Protein AF-A0A9D4II95-F1 (afdb_monomer)

Radius of gyration: 22.27 Å; Cα contacts (8 Å, |Δi|>4): 96; chains: 1; bounding box: 42×26×61 Å

InterPro domains:
  IPR000907 Lipoxygenase [PTHR11771] (2-112)
  IPR013819 Lipoxygenase, C-terminal [PF00305] (30-105)
  IPR013819 Lipoxygenase, C-terminal [PS51393] (1-116)
  IPR036226 Lipoxigenase, C-terminal domain superfamily [SSF48484] (2-111)

pLDDT: mean 91.01, std 9.5, range [39.47, 98.19]

Secondary structure (DSSP, 8-state):
-HHHHHHHHHHS-GGGTS---TT---BTTB--SHHHHHHHHHHHHHIIIIIHHHHHTTHHHHHSSTTTS-S---SPPP-S-----HHHHHHHH--TTHHHHHHHHHHHH-------

Sequence (116 aa):
MEIQNWRRELDTPIEQGGLGAPGVPGEGGKFTSRDQLIQVVTSIIYTCSVGHAAANFKQYDENAFPLNYPSLLLGNSPSNKTERSEKDIIQAIESSRHLEIMATVKILSERSTMAL

Foldseek 3Di:
DVQLVLLQLQCPDVVRVGVNHPPQDDDPSGNPDPVSVVVVVVVVVCCVPVVLLVVQLCLLVQPLDCLRPPPFFDDDDDPDDPDDDPVNVCNRRDDPCSVVSNVVSVVRNDPPDPDD

Solvent-accessible surface area (backbone atoms only — not comparable to full-atom values): 6949 Å² total; per-residue (Å²): 111,68,72,47,50,51,54,35,38,40,46,32,44,55,95,77,74,26,66,39,43,83,86,66,67,48,64,97,71,29,69,83,49,69,65,45,51,50,51,53,54,49,51,50,55,39,43,75,41,60,49,44,50,66,70,34,53,46,35,29,83,56,39,56,46,56,88,77,45,56,94,53,74,51,83,77,80,82,90,66,87,72,90,75,56,71,66,59,54,47,61,24,53,71,55,98,52,54,67,58,50,36,52,48,33,40,61,62,25,51,81,87,61,84,81,125

Structure (mmCIF, N/CA/C/O backbone):
data_AF-A0A9D4II95-F1
#
_entry.id   AF-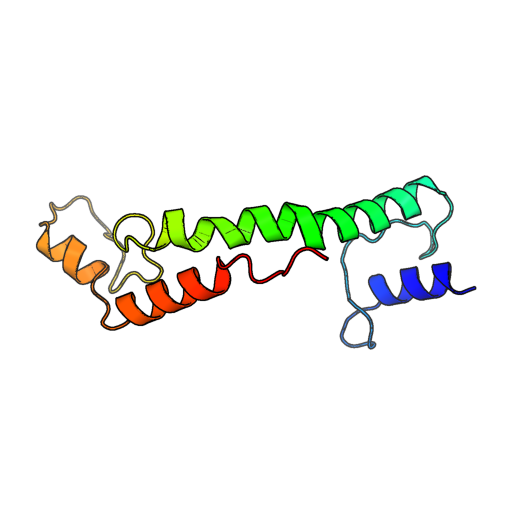A0A9D4II95-F1
#
loop_
_atom_site.group_PDB
_atom_site.id
_atom_site.type_symbol
_atom_site.label_atom_id
_atom_site.label_alt_id
_atom_site.label_comp_id
_atom_site.label_asym_id
_atom_site.label_entity_id
_atom_site.label_seq_id
_atom_site.pdbx_PDB_ins_code
_atom_site.Cartn_x
_atom_site.Cartn_y
_atom_site.Cartn_z
_atom_site.occupancy
_atom_site.B_iso_or_equiv
_atom_site.auth_seq_id
_atom_site.auth_comp_id
_atom_site.auth_asym_id
_atom_site.auth_atom_id
_atom_site.pdbx_PDB_model_num
ATOM 1 N N . MET A 1 1 ? 18.066 8.307 -25.620 1.00 86.62 1 MET A N 1
ATOM 2 C CA . MET A 1 1 ? 16.973 7.391 -26.009 1.00 86.62 1 MET A CA 1
ATOM 3 C C . MET A 1 1 ? 16.013 7.317 -24.839 1.00 86.62 1 MET A C 1
ATOM 5 O O . MET A 1 1 ? 16.471 7.045 -23.735 1.00 86.62 1 MET A O 1
ATOM 9 N N . GLU A 1 2 ? 14.738 7.617 -25.066 1.00 97.06 2 GLU A N 1
ATOM 10 C CA . GLU A 1 2 ? 13.742 7.916 -24.021 1.00 97.06 2 GLU A CA 1
ATOM 11 C C . GLU A 1 2 ? 13.632 6.825 -22.951 1.00 97.06 2 GLU A C 1
ATOM 13 O O . GLU A 1 2 ? 13.764 7.121 -21.769 1.00 97.06 2 GLU A O 1
ATOM 18 N N . ILE A 1 3 ? 13.533 5.551 -23.343 1.00 96.38 3 ILE A N 1
ATOM 19 C CA . ILE A 1 3 ? 13.345 4.446 -22.388 1.00 96.38 3 ILE A CA 1
ATOM 20 C C . ILE A 1 3 ? 14.501 4.275 -21.386 1.00 96.38 3 ILE A C 1
ATOM 22 O O . ILE A 1 3 ? 14.292 3.885 -20.241 1.00 96.38 3 ILE A O 1
ATOM 26 N N . GLN A 1 4 ? 15.729 4.600 -21.796 1.00 96.62 4 GLN A N 1
ATOM 27 C CA . GLN A 1 4 ? 16.899 4.517 -20.917 1.00 96.62 4 GLN A CA 1
ATOM 28 C C . GLN A 1 4 ? 16.977 5.716 -19.967 1.00 96.62 4 GLN A C 1
ATOM 30 O O . GLN A 1 4 ? 17.472 5.582 -18.851 1.00 96.62 4 GLN A O 1
ATOM 35 N N . ASN A 1 5 ? 16.477 6.879 -20.398 1.00 96.44 5 ASN A N 1
ATOM 36 C CA . ASN A 1 5 ? 16.343 8.042 -19.524 1.00 96.44 5 ASN A CA 1
ATOM 37 C C . ASN A 1 5 ? 15.251 7.795 -18.482 1.00 96.44 5 ASN A C 1
ATOM 39 O O . ASN A 1 5 ? 15.502 7.997 -17.303 1.00 96.44 5 ASN A O 1
ATOM 43 N N . TRP A 1 6 ? 14.110 7.240 -18.896 1.00 96.75 6 TRP A N 1
ATOM 44 C CA . TRP A 1 6 ? 13.042 6.855 -17.979 1.00 96.75 6 TRP A CA 1
ATOM 45 C C . TRP A 1 6 ? 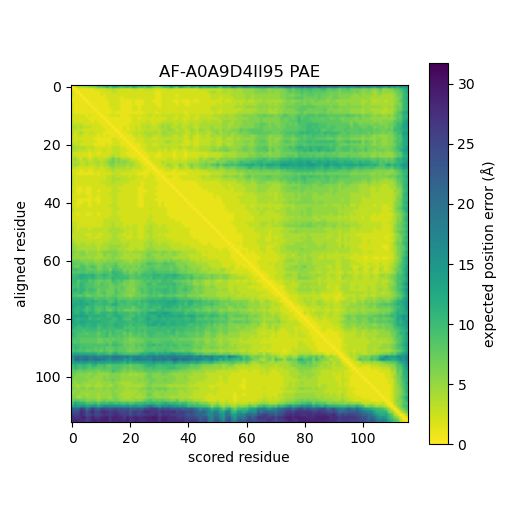13.526 5.859 -16.916 1.00 96.75 6 TRP A C 1
ATOM 47 O O . TRP A 1 6 ? 13.345 6.098 -15.727 1.00 96.75 6 TRP A O 1
ATOM 57 N N . ARG A 1 7 ? 14.246 4.792 -17.304 1.00 96.12 7 ARG A N 1
ATOM 58 C CA . ARG A 1 7 ? 14.860 3.864 -16.331 1.00 96.12 7 ARG A CA 1
ATOM 59 C C . ARG A 1 7 ? 15.763 4.583 -15.337 1.00 96.12 7 ARG A C 1
ATOM 61 O O . ARG A 1 7 ? 15.774 4.239 -14.159 1.00 96.12 7 ARG A O 1
ATOM 68 N N . ARG A 1 8 ? 16.578 5.523 -15.826 1.00 95.69 8 ARG A N 1
ATOM 69 C CA . ARG A 1 8 ? 17.469 6.313 -14.975 1.00 95.69 8 ARG A CA 1
ATOM 70 C C . ARG A 1 8 ? 16.656 7.124 -13.974 1.00 95.69 8 ARG A C 1
ATOM 72 O O . ARG A 1 8 ? 16.948 7.024 -12.797 1.00 95.69 8 ARG A O 1
ATOM 79 N N . GLU A 1 9 ? 15.633 7.842 -14.420 1.00 96.31 9 GLU A N 1
ATOM 80 C CA . GLU A 1 9 ? 14.759 8.643 -13.553 1.00 96.31 9 GLU A CA 1
ATOM 81 C C . GLU A 1 9 ? 14.069 7.803 -12.473 1.00 96.31 9 GLU A C 1
ATOM 83 O O . GLU A 1 9 ? 13.959 8.261 -11.338 1.00 96.31 9 GLU A O 1
ATOM 88 N N . LEU A 1 10 ? 13.666 6.563 -12.785 1.00 96.69 10 LEU A N 1
ATOM 89 C CA . LEU A 1 10 ? 13.088 5.649 -11.794 1.00 96.69 10 LEU A CA 1
ATOM 90 C C . LEU A 1 10 ? 14.057 5.338 -10.640 1.00 96.69 10 LEU A C 1
ATOM 92 O O . LEU A 1 10 ? 13.633 5.247 -9.495 1.00 96.69 10 LEU A O 1
ATOM 96 N N . ASP A 1 11 ? 15.342 5.163 -10.938 1.00 95.12 11 ASP A N 1
ATOM 97 C CA . ASP A 1 11 ? 16.377 4.738 -9.981 1.00 95.12 11 ASP A CA 1
ATOM 98 C C . ASP A 1 11 ? 17.122 5.921 -9.339 1.00 95.12 11 ASP A C 1
ATOM 100 O O . ASP A 1 11 ? 17.673 5.808 -8.247 1.00 95.12 11 ASP A O 1
ATOM 104 N N . THR A 1 12 ? 17.156 7.075 -10.012 1.00 96.00 12 THR A N 1
ATOM 105 C CA . THR A 1 12 ? 17.809 8.284 -9.505 1.00 96.00 12 THR A CA 1
ATOM 106 C C . THR A 1 12 ? 17.185 8.682 -8.164 1.00 96.00 12 THR A C 1
ATOM 108 O O . THR A 1 12 ? 15.960 8.782 -8.089 1.00 96.00 12 THR A O 1
ATOM 111 N N . PRO A 1 13 ? 17.991 8.929 -7.112 1.00 96.56 13 PRO A N 1
ATOM 112 C CA . PRO A 1 13 ? 17.480 9.318 -5.802 1.00 96.56 13 PRO A CA 1
ATOM 113 C C . PRO A 1 13 ? 16.587 10.559 -5.852 1.00 96.56 13 PRO A C 1
ATOM 115 O O . PRO A 1 13 ? 16.768 11.442 -6.697 1.00 96.56 13 PRO A O 1
ATOM 118 N N . ILE A 1 14 ? 15.660 10.655 -4.900 1.00 96.56 14 ILE A N 1
ATOM 119 C CA . ILE A 1 14 ? 14.711 11.772 -4.805 1.00 96.56 14 ILE A CA 1
ATOM 120 C C . ILE A 1 14 ? 15.453 13.103 -4.634 1.00 96.56 14 ILE A C 1
ATOM 122 O O . ILE A 1 14 ? 15.086 14.105 -5.244 1.00 96.56 14 ILE A O 1
ATOM 126 N N 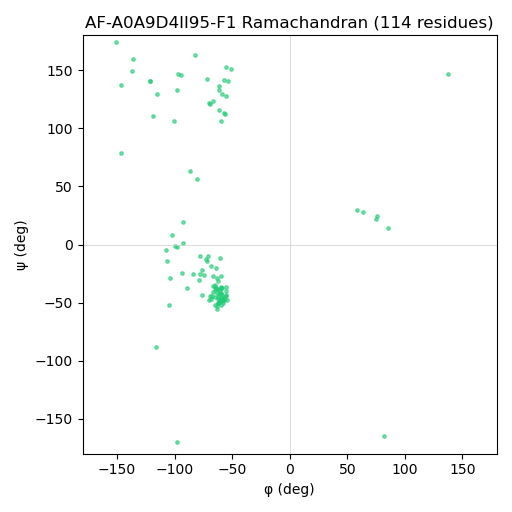. GLU A 1 15 ? 16.559 13.114 -3.887 1.00 97.19 15 GLU A N 1
ATOM 127 C CA . GLU A 1 15 ? 17.397 14.298 -3.657 1.00 97.19 15 GLU A CA 1
ATOM 128 C C . GLU A 1 15 ? 18.057 14.815 -4.943 1.00 97.19 15 GLU A C 1
ATOM 130 O O . GLU A 1 15 ? 18.474 15.969 -5.016 1.00 97.19 15 GLU A O 1
ATOM 135 N N . GLN A 1 16 ? 18.152 13.959 -5.962 1.00 96.00 16 GLN A N 1
ATOM 136 C CA . GLN A 1 16 ? 18.694 14.273 -7.283 1.00 96.00 16 GLN A CA 1
ATOM 137 C C . GLN A 1 16 ? 17.585 14.492 -8.327 1.00 96.00 16 GLN A C 1
ATOM 139 O O . GLN A 1 16 ? 17.881 14.633 -9.513 1.00 96.00 16 GLN A O 1
ATOM 144 N N . GLY A 1 17 ? 16.318 14.535 -7.899 1.00 94.12 17 GLY A N 1
ATOM 145 C CA . GLY A 1 17 ? 15.159 14.804 -8.751 1.00 94.12 17 GLY A CA 1
ATOM 146 C C . GLY A 1 17 ? 14.577 13.584 -9.469 1.00 94.12 17 GLY A C 1
ATOM 147 O O . GLY A 1 17 ? 13.800 13.764 -10.404 1.00 94.12 17 GLY A O 1
ATOM 148 N N . GLY A 1 18 ? 14.948 12.363 -9.071 1.00 95.44 18 GLY A N 1
ATOM 149 C CA . GLY A 1 18 ? 14.340 11.129 -9.579 1.00 95.44 18 GLY A CA 1
ATOM 150 C C . GLY A 1 18 ? 13.259 10.557 -8.656 1.00 95.44 18 GLY A C 1
ATOM 151 O O . GLY A 1 18 ? 12.826 11.198 -7.700 1.00 95.44 18 GLY A O 1
ATOM 152 N N . LEU A 1 19 ? 12.818 9.331 -8.946 1.00 95.25 19 LEU A N 1
ATOM 153 C CA . LEU A 1 19 ? 11.815 8.610 -8.153 1.00 95.25 19 LEU A CA 1
ATOM 154 C C . LEU A 1 19 ? 12.426 7.879 -6.945 1.00 95.25 19 LEU A C 1
ATOM 156 O O . LEU A 1 19 ? 11.727 7.628 -5.966 1.00 95.25 19 LEU A O 1
ATOM 160 N N . GLY A 1 20 ? 13.710 7.517 -7.011 1.00 95.06 20 GLY A N 1
ATOM 161 C CA . GLY A 1 20 ? 14.413 6.773 -5.965 1.00 95.06 20 GLY A CA 1
ATOM 162 C C . GLY A 1 20 ? 13.853 5.369 -5.721 1.00 95.06 20 GLY A C 1
ATOM 163 O O . GLY A 1 20 ? 13.923 4.870 -4.599 1.00 95.06 20 GLY A O 1
ATOM 164 N N . ALA A 1 21 ? 13.260 4.737 -6.738 1.00 94.19 21 ALA A N 1
ATOM 165 C CA . ALA A 1 21 ? 12.699 3.401 -6.609 1.00 94.19 21 ALA A CA 1
ATOM 166 C C . ALA A 1 21 ? 13.829 2.370 -6.432 1.00 94.19 21 ALA A C 1
ATOM 168 O O . ALA A 1 21 ? 14.681 2.234 -7.312 1.00 94.19 21 ALA A O 1
ATOM 169 N N . PRO A 1 22 ? 13.850 1.602 -5.329 1.00 91.00 22 PRO A N 1
ATOM 170 C CA . PRO A 1 22 ? 14.882 0.600 -5.128 1.00 91.00 22 PRO A CA 1
ATOM 171 C C . PRO A 1 22 ? 14.679 -0.591 -6.071 1.00 91.00 22 PRO A C 1
ATOM 173 O O . PRO A 1 22 ? 13.559 -1.043 -6.306 1.00 91.00 22 PRO A O 1
ATOM 176 N N . GLY A 1 23 ? 15.785 -1.146 -6.569 1.00 92.25 23 GLY A N 1
ATOM 177 C CA . GLY A 1 23 ? 15.775 -2.423 -7.285 1.00 92.25 23 GLY A CA 1
ATOM 178 C C . GLY A 1 23 ? 15.234 -2.365 -8.714 1.00 92.25 23 GLY A C 1
ATOM 179 O O . GLY A 1 23 ? 14.787 -3.393 -9.218 1.00 92.25 23 GLY A O 1
ATOM 180 N N . VAL A 1 24 ? 15.279 -1.204 -9.382 1.00 95.62 24 VAL A N 1
ATOM 181 C CA . VAL A 1 24 ? 14.904 -1.084 -10.801 1.00 95.62 24 VAL A CA 1
ATOM 182 C C . VAL A 1 24 ? 15.833 -1.963 -11.661 1.00 95.62 24 VAL A C 1
ATOM 184 O O . VAL A 1 24 ? 17.034 -1.670 -11.740 1.00 95.62 24 VAL A O 1
ATOM 187 N N . PRO A 1 25 ? 15.305 -3.005 -12.340 1.00 95.06 25 PRO A N 1
ATOM 188 C CA . PRO A 1 25 ? 16.072 -3.900 -13.203 1.00 95.06 25 PRO A CA 1
ATOM 189 C C . PRO A 1 25 ? 16.935 -3.174 -14.244 1.00 95.06 25 PRO A C 1
ATOM 191 O O . PRO A 1 25 ? 16.596 -2.090 -14.727 1.00 95.06 25 PRO A O 1
ATOM 194 N N . GLY A 1 26 ? 18.048 -3.806 -14.617 1.00 90.69 26 GLY A N 1
ATOM 195 C CA . GLY A 1 26 ? 18.990 -3.291 -15.607 1.00 90.69 26 GLY A CA 1
ATOM 196 C C . GLY A 1 26 ? 20.446 -3.479 -15.192 1.00 90.69 26 GLY A C 1
ATOM 197 O O . GLY A 1 26 ? 20.788 -3.403 -14.015 1.00 90.69 26 GLY A O 1
ATOM 198 N N . GLU A 1 27 ? 21.316 -3.696 -16.170 1.00 90.75 27 GLU A N 1
ATOM 199 C CA . GLU A 1 27 ? 22.761 -3.808 -15.964 1.00 90.75 27 GLU A CA 1
ATOM 200 C C . GLU A 1 27 ? 23.424 -2.464 -16.274 1.00 90.75 27 GLU A C 1
ATOM 202 O O . GLU A 1 27 ? 23.115 -1.815 -17.276 1.00 90.75 27 GLU A O 1
ATOM 207 N N . GLY A 1 28 ? 24.317 -2.002 -15.395 1.00 88.62 28 GLY A N 1
ATOM 208 C CA . GLY A 1 28 ? 24.994 -0.713 -15.576 1.00 88.62 28 GLY A CA 1
ATOM 209 C C . GLY A 1 28 ? 24.037 0.486 -15.668 1.00 88.62 28 GLY A C 1
ATOM 210 O O . GLY A 1 28 ? 24.325 1.455 -16.371 1.00 88.62 28 GLY A O 1
ATOM 211 N N . GLY A 1 29 ? 22.876 0.406 -15.007 1.00 90.81 29 GLY A N 1
ATOM 212 C CA . GLY A 1 29 ? 21.875 1.474 -14.991 1.00 90.81 29 GLY A CA 1
ATOM 213 C C . GLY A 1 29 ? 21.075 1.616 -16.290 1.00 90.81 29 GLY A C 1
ATOM 214 O O . GLY A 1 29 ? 20.551 2.695 -16.571 1.00 90.81 29 GLY A O 1
ATOM 215 N N . LYS A 1 30 ? 21.002 0.555 -17.102 1.00 95.06 30 LYS A N 1
ATOM 216 C CA . LYS A 1 30 ? 20.272 0.521 -18.375 1.00 95.06 30 LYS A CA 1
ATOM 217 C C . LYS A 1 30 ? 19.492 -0.777 -18.519 1.00 95.06 30 LYS A C 1
ATOM 219 O O . LYS A 1 30 ? 19.945 -1.828 -18.077 1.00 95.06 30 LYS A O 1
ATOM 224 N N . PHE A 1 31 ? 18.360 -0.722 -19.212 1.00 96.75 31 PHE A N 1
ATOM 225 C CA . PHE A 1 31 ? 17.713 -1.945 -19.676 1.00 96.75 31 PHE A CA 1
ATOM 226 C C . PHE A 1 31 ? 18.559 -2.580 -20.783 1.00 96.75 31 PHE A C 1
ATOM 228 O O . PHE A 1 31 ? 18.816 -1.939 -21.806 1.00 96.75 31 PHE A O 1
ATOM 235 N N . THR A 1 32 ? 18.979 -3.826 -20.578 1.00 96.25 32 THR A N 1
ATOM 236 C CA . THR A 1 32 ? 19.742 -4.645 -21.531 1.00 96.25 32 THR A CA 1
ATOM 237 C C . THR A 1 32 ? 18.892 -5.744 -22.168 1.00 96.25 32 THR A C 1
ATOM 239 O O . THR A 1 32 ? 19.275 -6.279 -23.207 1.00 96.25 32 THR A O 1
ATOM 242 N N . SER A 1 33 ? 17.709 -6.040 -21.614 1.00 97.00 33 SER A N 1
ATOM 243 C CA . SER A 1 33 ? 16.770 -7.023 -22.163 1.00 97.00 33 SER A CA 1
ATOM 244 C C . SER A 1 33 ? 15.318 -6.534 -22.150 1.00 97.00 33 SER A C 1
ATOM 246 O O . SER A 1 33 ? 14.938 -5.634 -21.397 1.00 97.00 33 SER A O 1
ATOM 248 N N . ARG A 1 34 ? 14.481 -7.153 -22.994 1.00 97.31 34 ARG A N 1
ATOM 249 C CA . ARG A 1 34 ? 13.028 -6.916 -22.988 1.00 97.31 34 ARG A CA 1
ATOM 250 C C . ARG A 1 34 ? 12.383 -7.376 -21.684 1.00 97.31 34 ARG A C 1
ATOM 252 O O . ARG A 1 34 ? 11.481 -6.700 -21.207 1.00 97.31 34 ARG A O 1
ATOM 259 N N . ASP A 1 35 ? 12.878 -8.457 -21.090 1.00 98.19 35 ASP A N 1
ATOM 260 C CA .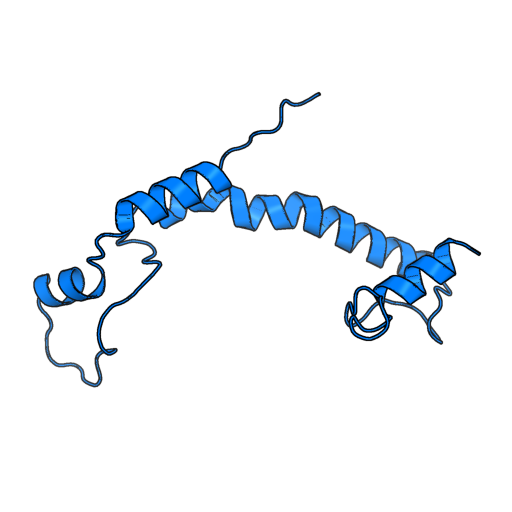 ASP A 1 35 ? 12.310 -9.024 -19.864 1.00 98.19 35 ASP A CA 1
ATOM 261 C C . ASP A 1 35 ? 12.417 -8.054 -18.683 1.00 98.19 35 ASP A C 1
ATOM 263 O O . ASP A 1 35 ? 11.462 -7.902 -17.927 1.00 98.19 35 ASP A O 1
ATOM 267 N N . GLN A 1 36 ? 13.525 -7.311 -18.580 1.00 97.38 36 GLN A N 1
ATOM 268 C CA . GLN A 1 36 ? 13.689 -6.260 -17.569 1.00 97.38 36 GLN A CA 1
ATOM 269 C C . GLN A 1 36 ? 12.640 -5.149 -17.726 1.00 97.38 36 GLN A C 1
ATOM 271 O O . GLN A 1 36 ? 12.052 -4.701 -16.742 1.00 97.38 36 GLN A O 1
ATOM 276 N N . LEU A 1 37 ? 12.375 -4.723 -18.964 1.00 96.88 37 LEU A N 1
ATOM 277 C CA . LEU A 1 37 ? 11.363 -3.706 -19.241 1.00 96.88 37 LEU A CA 1
ATOM 278 C C . LEU A 1 37 ? 9.948 -4.227 -18.948 1.00 96.88 37 LEU A C 1
ATOM 280 O O . LEU A 1 37 ? 9.156 -3.530 -18.314 1.00 96.88 37 LEU A O 1
ATOM 284 N N . ILE A 1 38 ? 9.645 -5.456 -19.377 1.00 98.12 38 ILE A N 1
ATOM 285 C CA . ILE A 1 38 ? 8.362 -6.119 -19.114 1.00 98.12 38 ILE A CA 1
ATOM 286 C C . ILE A 1 38 ? 8.118 -6.201 -17.609 1.00 98.12 38 ILE A C 1
ATOM 288 O O . ILE A 1 38 ? 7.030 -5.851 -17.155 1.00 98.12 38 ILE A O 1
ATOM 292 N N . GLN A 1 39 ? 9.124 -6.602 -16.831 1.00 97.44 39 GLN A N 1
ATOM 293 C CA . GLN A 1 39 ? 9.025 -6.683 -15.378 1.00 97.44 39 GLN A CA 1
ATOM 294 C C . GLN A 1 39 ? 8.676 -5.325 -14.755 1.00 97.44 39 GLN A C 1
ATOM 296 O O . GLN A 1 39 ? 7.741 -5.24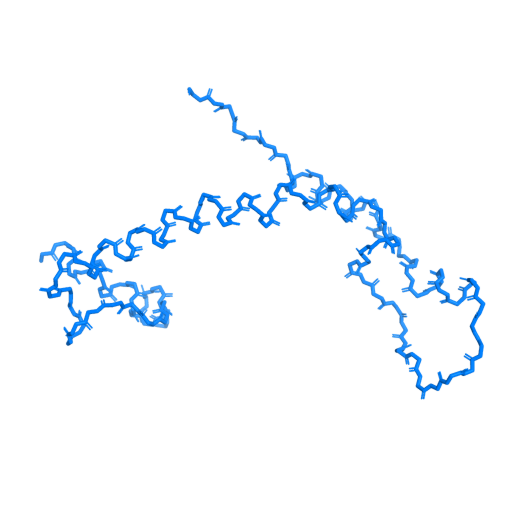7 -13.962 1.00 97.44 39 GLN A O 1
ATOM 301 N N . VAL A 1 40 ? 9.374 -4.247 -15.132 1.00 97.19 40 VAL A N 1
ATOM 302 C CA . VAL A 1 40 ? 9.115 -2.903 -14.580 1.00 97.19 40 VAL A CA 1
ATOM 303 C C . VAL A 1 40 ? 7.710 -2.421 -14.917 1.00 97.19 40 VAL A C 1
ATOM 305 O O . VAL A 1 40 ? 6.966 -2.009 -14.028 1.00 97.19 40 VAL A O 1
ATOM 308 N N . VAL A 1 41 ? 7.327 -2.496 -16.191 1.00 97.56 41 VAL A N 1
ATOM 309 C CA . VAL A 1 41 ? 6.019 -2.012 -16.646 1.00 97.56 41 VAL A CA 1
ATOM 310 C C . VAL A 1 41 ? 4.891 -2.836 -16.025 1.00 97.56 41 VAL A C 1
ATOM 312 O O . VAL A 1 41 ? 3.896 -2.268 -15.582 1.00 97.56 41 VAL A O 1
ATOM 315 N N . THR A 1 42 ? 5.067 -4.155 -15.907 1.00 98.06 42 THR A N 1
ATOM 316 C CA . THR A 1 42 ? 4.094 -5.036 -15.245 1.00 98.06 42 THR A CA 1
ATOM 317 C C . THR A 1 42 ? 3.927 -4.668 -13.776 1.00 98.06 42 THR A C 1
ATOM 319 O O . THR A 1 42 ? 2.796 -4.539 -13.315 1.00 98.06 42 THR A O 1
ATOM 322 N N . SER A 1 43 ? 5.023 -4.436 -13.047 1.00 96.81 43 SER A N 1
ATOM 323 C CA . SER A 1 43 ? 4.968 -4.019 -11.641 1.00 96.81 43 SER A CA 1
ATOM 324 C C . SER A 1 43 ? 4.225 -2.696 -11.462 1.00 96.81 43 SER A C 1
ATOM 326 O O . SER A 1 43 ? 3.399 -2.581 -10.557 1.00 96.81 43 SER A O 1
ATOM 328 N N . ILE A 1 44 ? 4.470 -1.713 -12.335 1.00 96.44 44 ILE A N 1
ATOM 329 C CA . ILE A 1 44 ? 3.787 -0.412 -12.292 1.00 96.44 44 ILE A CA 1
ATOM 330 C C . ILE A 1 44 ? 2.291 -0.584 -12.566 1.00 96.44 44 ILE A C 1
ATOM 332 O O . ILE A 1 44 ? 1.472 -0.159 -11.754 1.00 96.44 44 ILE A O 1
ATOM 336 N N . ILE A 1 45 ? 1.928 -1.262 -13.662 1.00 98.19 45 ILE A N 1
ATOM 337 C CA . ILE A 1 45 ? 0.524 -1.511 -14.018 1.00 98.19 45 ILE A CA 1
ATOM 338 C C . ILE A 1 45 ? -0.186 -2.245 -12.884 1.00 98.19 45 ILE A C 1
ATOM 340 O O . ILE A 1 45 ? -1.261 -1.820 -12.467 1.00 98.19 45 ILE A O 1
ATOM 344 N N . TYR A 1 46 ? 0.412 -3.313 -12.354 1.00 98.00 46 TYR A N 1
ATOM 345 C CA . TYR A 1 46 ? -0.166 -4.092 -11.265 1.00 98.00 46 TYR A CA 1
ATOM 346 C C . TYR A 1 46 ? -0.367 -3.245 -10.005 1.00 98.00 46 TYR A C 1
ATOM 348 O O . TYR A 1 46 ? -1.457 -3.245 -9.437 1.00 98.00 46 TYR A O 1
ATOM 356 N N . THR A 1 47 ? 0.651 -2.488 -9.586 1.00 96.06 47 THR A N 1
ATOM 357 C CA . THR A 1 47 ? 0.602 -1.662 -8.368 1.00 96.06 47 THR A CA 1
ATOM 358 C C . THR A 1 47 ? -0.477 -0.590 -8.472 1.00 96.06 47 THR A C 1
ATOM 360 O O . THR A 1 47 ? -1.302 -0.458 -7.570 1.00 96.06 47 THR A O 1
ATOM 363 N N . CYS A 1 48 ? -0.524 0.126 -9.599 1.00 95.44 48 CYS A N 1
ATOM 364 C CA . CYS A 1 48 ? -1.494 1.191 -9.845 1.00 95.44 48 CYS A CA 1
ATOM 365 C C . CYS A 1 48 ? -2.922 0.683 -10.106 1.00 95.44 48 CYS A C 1
ATOM 367 O O . CYS A 1 48 ? -3.850 1.487 -10.106 1.00 95.44 48 CYS A O 1
ATOM 369 N N . SER A 1 49 ? -3.117 -0.621 -10.331 1.00 94.19 49 SER A N 1
ATOM 370 C CA . SER A 1 49 ? -4.435 -1.220 -10.570 1.00 94.19 49 SER A CA 1
ATOM 371 C C . SER A 1 49 ? -4.811 -2.217 -9.474 1.00 94.19 49 SER A C 1
ATOM 373 O O . SER A 1 49 ? -5.441 -1.842 -8.489 1.00 94.19 49 SER A O 1
ATOM 375 N N . VAL A 1 50 ? -4.422 -3.482 -9.627 1.00 96.25 50 VAL A N 1
ATOM 376 C CA . VAL A 1 50 ? -4.781 -4.595 -8.741 1.00 96.25 50 VAL A CA 1
ATOM 377 C C . VAL A 1 50 ? -4.291 -4.354 -7.316 1.00 96.25 50 VAL A C 1
ATOM 379 O O . VAL A 1 50 ? -5.072 -4.509 -6.380 1.00 96.25 50 VAL A O 1
ATOM 382 N N . GLY A 1 51 ? -3.033 -3.935 -7.148 1.00 96.12 51 GLY A N 1
ATOM 383 C CA . GLY A 1 51 ? -2.444 -3.651 -5.839 1.00 96.12 51 GLY A CA 1
ATOM 384 C C . GLY A 1 51 ? -3.212 -2.561 -5.090 1.00 96.12 51 GLY A C 1
ATOM 385 O O . GLY A 1 51 ? -3.669 -2.788 -3.970 1.00 96.12 51 GLY A O 1
ATOM 386 N N . HIS A 1 52 ? -3.432 -1.414 -5.740 1.00 94.44 52 HIS A N 1
ATOM 387 C CA . HIS A 1 52 ? -4.237 -0.323 -5.192 1.00 94.44 52 HIS A CA 1
ATOM 388 C C . HIS A 1 52 ? -5.669 -0.774 -4.863 1.00 94.44 52 HIS A C 1
ATOM 390 O O . HIS A 1 52 ? -6.143 -0.577 -3.748 1.00 94.44 52 HIS A O 1
ATOM 396 N N . ALA A 1 53 ? -6.354 -1.430 -5.802 1.00 93.81 53 ALA A N 1
ATOM 397 C CA . ALA A 1 53 ? -7.730 -1.886 -5.618 1.00 93.81 53 ALA A CA 1
ATOM 398 C C . ALA A 1 53 ? -7.883 -2.856 -4.435 1.00 93.81 53 ALA A C 1
ATOM 400 O O . ALA A 1 53 ? -8.848 -2.743 -3.677 1.00 93.81 53 ALA A O 1
ATOM 401 N N . ALA A 1 54 ? -6.937 -3.787 -4.276 1.00 94.38 54 ALA A N 1
ATOM 402 C CA . ALA A 1 54 ? -6.936 -4.769 -3.198 1.00 94.38 54 ALA A CA 1
ATOM 403 C C . ALA A 1 54 ? -6.729 -4.122 -1.819 1.00 94.38 54 ALA A C 1
ATOM 405 O O . ALA A 1 54 ? -7.408 -4.501 -0.868 1.00 94.38 54 ALA A O 1
ATOM 406 N N . ALA A 1 55 ? -5.835 -3.135 -1.715 1.00 92.88 55 ALA A N 1
ATOM 407 C CA . ALA A 1 55 ? -5.542 -2.456 -0.452 1.00 92.88 55 ALA A CA 1
ATOM 408 C C . ALA A 1 55 ? -6.598 -1.408 -0.053 1.00 92.88 55 ALA A C 1
ATOM 410 O O . ALA A 1 55 ? -6.738 -1.102 1.128 1.00 92.88 55 ALA A O 1
ATOM 411 N N . ASN A 1 56 ? -7.326 -0.848 -1.025 1.00 92.38 56 ASN A N 1
ATOM 412 C CA . ASN A 1 56 ? -8.157 0.338 -0.824 1.00 92.38 56 ASN A CA 1
ATOM 413 C C . ASN A 1 56 ? -9.664 0.027 -0.752 1.00 92.38 56 ASN A C 1
ATOM 415 O O . ASN A 1 56 ? -10.329 0.383 0.213 1.00 92.38 56 ASN A O 1
ATOM 419 N N . PHE A 1 57 ? -10.234 -0.702 -1.721 1.00 93.06 57 PHE A N 1
ATOM 420 C CA . PHE A 1 57 ? -11.701 -0.833 -1.831 1.00 93.06 57 PHE A CA 1
ATOM 421 C C . PHE A 1 57 ? -12.367 -1.686 -0.747 1.00 93.06 57 PHE A C 1
ATOM 423 O O . PHE A 1 57 ? -13.594 -1.737 -0.680 1.00 93.06 57 PHE A O 1
ATOM 430 N N . LYS A 1 58 ? -11.576 -2.388 0.067 1.00 92.00 58 LYS A N 1
ATOM 431 C CA . LYS A 1 58 ? -12.052 -3.176 1.209 1.00 92.00 58 LYS A CA 1
ATOM 432 C C . LYS A 1 58 ? -11.886 -2.463 2.543 1.00 92.00 58 LYS A C 1
ATOM 434 O O . LYS A 1 58 ? -12.313 -2.993 3.562 1.00 92.00 58 LYS A O 1
ATOM 439 N N . GLN A 1 59 ? -11.331 -1.251 2.553 1.00 93.12 59 GLN A N 1
ATOM 440 C CA . GLN A 1 59 ? -11.103 -0.539 3.802 1.00 93.12 59 GLN A CA 1
ATOM 441 C C . GLN A 1 59 ? -12.405 -0.256 4.552 1.00 93.12 59 GLN A C 1
ATOM 443 O O . GLN A 1 59 ? -12.414 -0.384 5.769 1.00 93.12 59 GLN A O 1
ATOM 448 N N . TYR A 1 60 ? -13.503 0.078 3.874 1.00 92.50 60 TYR A N 1
ATOM 449 C CA . TYR A 1 60 ? -14.784 0.271 4.552 1.00 92.50 60 TYR A CA 1
ATOM 450 C C . TYR A 1 60 ? -15.338 -1.045 5.107 1.00 92.50 60 TYR A C 1
ATOM 452 O O . TYR A 1 60 ? -15.695 -1.094 6.277 1.00 92.50 60 TYR A O 1
ATOM 460 N N . ASP A 1 61 ? -15.343 -2.118 4.311 1.00 92.31 61 ASP A N 1
ATOM 461 C CA . ASP A 1 61 ? -15.845 -3.433 4.738 1.00 92.31 61 ASP A CA 1
ATOM 462 C C . ASP A 1 61 ? -15.131 -3.929 6.015 1.00 92.31 61 ASP A C 1
ATOM 464 O O . ASP A 1 61 ? -15.778 -4.450 6.920 1.00 92.31 61 ASP A O 1
ATOM 468 N N . GLU A 1 62 ? -13.814 -3.714 6.115 1.00 90.25 62 GLU A N 1
ATOM 469 C CA . GLU A 1 62 ? -12.989 -4.199 7.232 1.00 90.25 62 GLU A CA 1
ATOM 470 C C . GLU A 1 62 ? -12.905 -3.220 8.419 1.00 90.25 62 GLU A C 1
ATOM 472 O O . GLU A 1 62 ? -12.892 -3.642 9.577 1.00 90.25 62 GLU A O 1
ATOM 477 N N . ASN A 1 63 ? -12.841 -1.908 8.155 1.00 89.06 63 ASN A N 1
ATOM 478 C CA . ASN A 1 63 ? -12.533 -0.886 9.168 1.00 89.06 63 ASN A CA 1
ATOM 479 C C . ASN A 1 63 ? -13.743 -0.035 9.584 1.00 89.06 63 ASN A C 1
ATOM 481 O O . ASN A 1 63 ? -13.618 0.792 10.487 1.00 89.06 63 ASN A O 1
ATOM 485 N N . ALA A 1 64 ? -14.917 -0.192 8.957 1.00 87.88 64 ALA A N 1
ATOM 486 C CA . ALA A 1 64 ? -16.108 0.568 9.354 1.00 87.88 64 ALA A CA 1
ATOM 487 C C . ALA A 1 64 ? -16.644 0.161 10.733 1.00 87.88 64 ALA A C 1
ATOM 489 O O . ALA A 1 64 ? -17.389 0.931 11.336 1.00 87.88 64 ALA A O 1
ATOM 490 N N . PHE A 1 65 ? -16.268 -1.019 11.239 1.00 89.50 65 PHE A N 1
ATOM 491 C CA . PHE A 1 65 ? -16.549 -1.430 12.610 1.00 89.50 65 PHE A CA 1
ATOM 492 C C . PHE A 1 65 ? -15.299 -1.245 13.489 1.00 89.50 65 PHE A C 1
ATOM 494 O O . PHE A 1 65 ? -14.369 -2.050 13.394 1.00 89.50 65 PHE A O 1
ATOM 501 N N . PRO A 1 66 ? -15.258 -0.228 14.373 1.00 84.06 66 PRO A N 1
ATOM 502 C CA . PRO A 1 66 ? -14.039 0.133 15.103 1.00 84.06 66 PRO A CA 1
ATOM 503 C C . PRO A 1 66 ? -13.442 -0.970 15.981 1.00 84.06 66 PRO A C 1
ATOM 505 O O . PRO A 1 66 ? -12.237 -0.979 16.206 1.00 84.06 66 PRO A O 1
ATOM 508 N N . LEU A 1 67 ? -14.263 -1.909 16.466 1.00 85.00 67 LEU A N 1
ATOM 509 C CA . LEU A 1 67 ? -13.781 -3.027 17.282 1.00 85.00 67 LEU A CA 1
ATOM 510 C C . LEU A 1 67 ? -13.089 -4.123 16.455 1.00 85.00 67 LEU A C 1
ATOM 512 O O . LEU A 1 67 ? -12.311 -4.886 17.018 1.00 85.00 67 LEU A O 1
ATOM 516 N N . ASN A 1 68 ? -13.358 -4.215 15.146 1.00 89.94 68 ASN A N 1
ATOM 517 C CA . ASN A 1 68 ? -12.711 -5.202 14.273 1.00 89.94 68 ASN A CA 1
ATOM 518 C C . ASN A 1 68 ? -11.273 -4.793 13.938 1.00 89.94 68 ASN A C 1
ATOM 520 O O . ASN A 1 68 ? -10.364 -5.618 13.978 1.00 89.94 68 ASN A O 1
ATOM 524 N N . TYR A 1 69 ? -11.069 -3.509 13.625 1.00 88.88 69 TYR A N 1
ATOM 525 C CA . TYR A 1 69 ? -9.765 -2.980 13.231 1.00 88.88 69 TYR A CA 1
ATOM 526 C C . TYR A 1 69 ? -9.585 -1.528 13.714 1.00 88.88 69 TYR A C 1
ATOM 528 O O . TYR A 1 69 ? -9.774 -0.573 12.951 1.00 88.88 69 TYR A O 1
ATOM 536 N N . PRO A 1 70 ? -9.258 -1.322 15.003 1.00 88.75 70 PRO A N 1
ATOM 537 C CA . PRO A 1 70 ? -9.133 0.016 15.564 1.00 88.75 70 PRO A CA 1
ATOM 538 C C . PRO A 1 70 ? -7.938 0.749 14.949 1.00 88.75 70 PRO A C 1
ATOM 540 O O . PRO A 1 70 ? -6.797 0.300 15.036 1.00 88.75 70 PRO A O 1
ATOM 543 N N . SER A 1 71 ? -8.182 1.922 14.357 1.00 87.88 71 SER A N 1
ATOM 544 C CA . SER A 1 71 ? -7.108 2.761 13.795 1.00 87.88 71 SER A CA 1
ATOM 545 C C . SER A 1 71 ? -6.243 3.436 14.865 1.00 87.88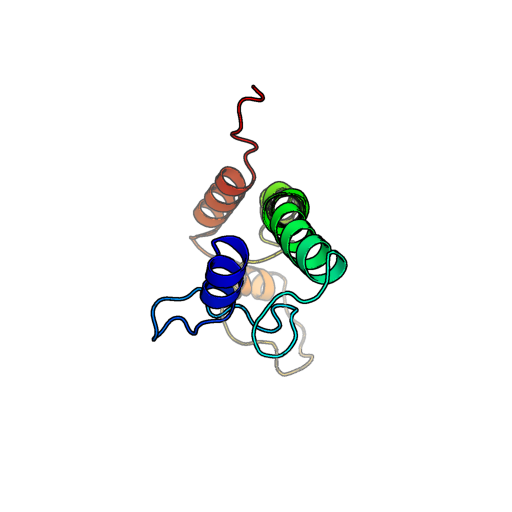 71 SER A C 1
ATOM 547 O O . SER A 1 71 ? -5.183 3.976 14.552 1.00 87.88 71 SER A O 1
ATOM 549 N N . LEU A 1 72 ? -6.701 3.440 16.118 1.00 87.62 72 LEU A N 1
ATOM 550 C CA . LEU A 1 72 ? -5.993 3.985 17.267 1.00 87.62 72 LEU A CA 1
ATOM 551 C C . LEU A 1 72 ? -6.318 3.149 18.505 1.00 87.62 72 LEU A C 1
ATOM 553 O O . LEU A 1 72 ? -7.478 2.825 18.741 1.00 87.62 72 LEU A O 1
ATOM 557 N N . LEU A 1 73 ? -5.294 2.861 19.306 1.00 91.06 73 LEU A N 1
ATOM 558 C CA . LEU A 1 73 ? -5.444 2.330 20.655 1.00 91.06 73 LEU A CA 1
ATOM 559 C C . LEU A 1 73 ? -4.913 3.362 21.648 1.00 91.06 73 LEU A C 1
ATOM 561 O O . LEU A 1 73 ? -3.808 3.884 21.486 1.00 91.06 73 LEU A O 1
ATOM 565 N N . LEU A 1 74 ? -5.717 3.674 22.656 1.00 89.62 74 LEU A N 1
ATOM 566 C CA . LEU A 1 74 ? -5.393 4.615 23.717 1.00 89.62 74 LEU A CA 1
ATOM 567 C C . LEU A 1 74 ? -4.819 3.880 24.931 1.00 89.62 74 LEU A C 1
ATOM 569 O O . LEU A 1 74 ? -5.235 2.775 25.279 1.00 89.62 74 LEU A O 1
ATOM 573 N N . GLY A 1 75 ? -3.881 4.532 25.616 1.00 89.38 75 GLY A N 1
ATOM 574 C CA . GLY A 1 75 ? -3.223 3.976 26.795 1.00 89.38 75 GLY A CA 1
ATOM 575 C C . GLY A 1 75 ? -2.080 3.015 26.461 1.00 89.38 75 GLY A C 1
ATOM 576 O O . GLY A 1 75 ? -1.552 2.991 25.352 1.00 89.38 75 GLY A O 1
ATOM 577 N N . ASN A 1 76 ? -1.654 2.252 27.467 1.00 89.12 76 ASN A N 1
ATOM 578 C CA . ASN A 1 76 ? -0.533 1.325 27.344 1.00 89.12 76 ASN A CA 1
ATOM 579 C C . ASN A 1 76 ? -1.023 -0.094 27.068 1.00 89.12 76 ASN A C 1
ATOM 581 O O . ASN A 1 76 ? -2.037 -0.531 27.617 1.00 89.12 76 ASN A O 1
ATOM 585 N N . SER A 1 77 ? -0.237 -0.843 26.294 1.00 90.19 77 SER A N 1
ATOM 586 C CA . SER A 1 77 ? -0.454 -2.281 26.137 1.00 90.19 77 SER A CA 1
ATOM 587 C C . SER A 1 77 ? -0.414 -2.988 27.502 1.00 90.19 77 SER A C 1
ATOM 589 O O . SER A 1 77 ? 0.413 -2.630 28.350 1.00 90.19 77 SER A O 1
ATOM 591 N N . PRO A 1 78 ? -1.273 -3.994 27.743 1.00 91.69 78 PRO A N 1
ATOM 592 C CA . PRO A 1 78 ? -1.221 -4.782 28.968 1.00 91.69 78 PRO A CA 1
ATOM 593 C C . PRO A 1 78 ? 0.166 -5.408 29.175 1.00 91.69 78 PRO A C 1
ATOM 595 O O . PRO A 1 78 ? 0.689 -6.082 28.292 1.00 91.69 78 PRO A O 1
ATOM 598 N N . SER A 1 79 ? 0.761 -5.201 30.351 1.00 94.12 79 SER A N 1
ATOM 599 C CA . SER A 1 79 ? 2.095 -5.718 30.706 1.00 94.12 79 SER A CA 1
ATOM 600 C C . SER A 1 79 ? 2.056 -7.008 31.532 1.00 94.12 79 SER A C 1
ATOM 602 O O . SER A 1 79 ? 3.094 -7.566 31.880 1.00 94.12 79 SER A O 1
ATOM 604 N N . ASN A 1 80 ? 0.859 -7.481 31.876 1.00 95.12 80 ASN A N 1
ATOM 605 C CA . ASN A 1 80 ? 0.630 -8.686 32.659 1.00 95.12 80 ASN A CA 1
ATOM 606 C C . ASN A 1 80 ? -0.716 -9.322 32.278 1.00 95.12 80 ASN A C 1
ATOM 608 O O . ASN A 1 80 ? -1.483 -8.769 31.490 1.00 95.12 80 ASN A O 1
ATOM 612 N N . LYS A 1 81 ? -0.986 -10.499 32.847 1.00 95.31 81 LYS A N 1
ATOM 613 C CA . LYS A 1 81 ? -2.204 -11.285 32.599 1.00 95.31 81 LYS A CA 1
ATOM 614 C C . LYS A 1 81 ? -3.328 -10.993 33.599 1.00 95.31 81 LYS A C 1
ATOM 616 O O . LYS A 1 81 ? -4.208 -11.830 33.771 1.00 95.31 81 LYS A O 1
ATOM 621 N N . THR A 1 82 ? -3.276 -9.861 34.300 1.00 95.12 82 THR A N 1
ATOM 622 C CA . THR A 1 82 ? -4.367 -9.473 35.197 1.00 95.12 82 THR A CA 1
ATOM 623 C C . THR A 1 82 ? -5.642 -9.301 34.380 1.00 95.12 82 THR A C 1
ATOM 625 O O . THR A 1 82 ? -5.607 -8.722 33.292 1.00 95.12 82 THR A O 1
ATOM 628 N N . GLU A 1 83 ? -6.746 -9.828 34.906 1.00 94.88 83 GLU A N 1
ATOM 629 C CA . GLU A 1 83 ? -8.058 -9.774 34.268 1.00 94.88 83 GLU A CA 1
ATOM 630 C C . GLU A 1 83 ? -8.446 -8.331 33.911 1.00 94.88 83 GLU A C 1
ATOM 632 O O . GLU A 1 83 ? -8.160 -7.390 34.658 1.00 94.88 83 GLU A O 1
ATOM 637 N N . ARG A 1 84 ? -9.071 -8.166 32.742 1.00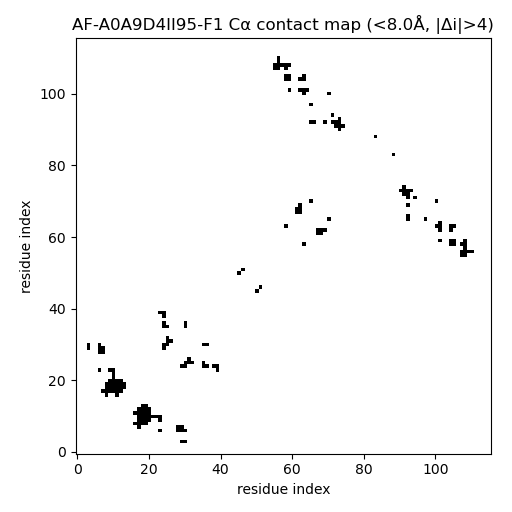 92.56 84 ARG A N 1
ATOM 638 C CA . ARG A 1 84 ? -9.568 -6.887 32.233 1.00 92.56 84 ARG A CA 1
ATOM 639 C C . ARG A 1 84 ? -11.060 -6.988 31.996 1.00 92.56 84 ARG A C 1
ATOM 641 O O . ARG A 1 84 ? -11.555 -8.001 31.512 1.00 92.56 84 ARG A O 1
ATOM 648 N N . SER A 1 85 ? -11.751 -5.915 32.328 1.00 94.50 85 SER A N 1
ATOM 649 C CA . SER A 1 85 ? -13.174 -5.758 32.081 1.00 94.50 85 SER A CA 1
ATOM 650 C C . SER A 1 85 ? -13.439 -5.296 30.647 1.00 94.50 85 SER A C 1
ATOM 652 O O . SER A 1 85 ? -12.565 -4.747 29.975 1.00 94.50 85 SER A O 1
ATOM 654 N N . GLU A 1 86 ? -14.682 -5.444 30.191 1.00 92.81 86 GLU A N 1
ATOM 655 C CA . GLU A 1 86 ? -15.145 -4.861 28.926 1.00 92.81 86 GLU A CA 1
ATOM 656 C C . GLU A 1 86 ? -14.909 -3.342 28.877 1.00 92.81 86 GLU A C 1
ATOM 658 O O . GLU A 1 86 ? -14.489 -2.805 27.855 1.00 92.81 86 GLU A O 1
ATOM 663 N N . LYS A 1 87 ? -15.074 -2.656 30.014 1.00 92.12 87 LYS A N 1
ATOM 664 C CA . LYS A 1 87 ? -14.807 -1.219 30.142 1.00 92.12 87 LYS A CA 1
ATOM 665 C C . LYS A 1 87 ? -13.354 -0.865 29.817 1.00 92.12 87 LYS A C 1
ATOM 667 O O . LYS A 1 87 ? -13.118 0.169 29.199 1.00 92.12 87 LYS A O 1
ATOM 672 N N . ASP A 1 88 ? -12.396 -1.710 30.199 1.00 91.50 88 ASP A N 1
ATOM 673 C CA . ASP A 1 88 ? -10.978 -1.481 29.896 1.00 91.50 88 ASP A CA 1
ATOM 674 C C . ASP A 1 88 ? -10.703 -1.569 28.386 1.00 91.50 88 ASP A C 1
ATOM 676 O O . ASP A 1 88 ? -9.889 -0.812 27.860 1.00 91.50 88 ASP A O 1
ATOM 680 N N . ILE A 1 89 ? -11.400 -2.470 27.683 1.00 90.00 89 ILE A N 1
ATOM 681 C CA . ILE A 1 89 ? -11.303 -2.637 26.224 1.00 90.00 89 ILE A CA 1
ATOM 682 C C . ILE A 1 89 ? -11.941 -1.443 25.516 1.0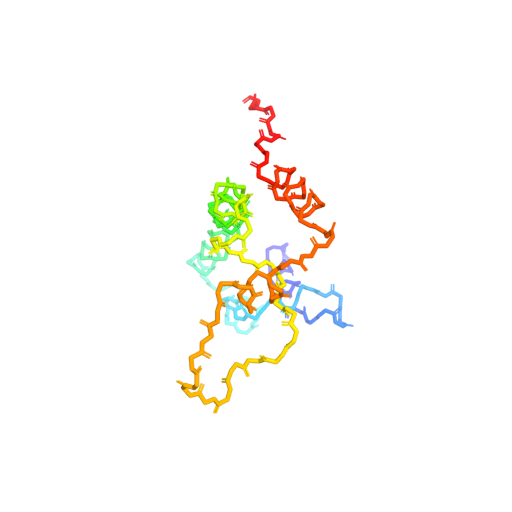0 90.00 89 ILE A C 1
ATOM 684 O O . ILE A 1 89 ? -11.331 -0.847 24.629 1.00 90.00 89 ILE A O 1
ATOM 688 N N . ILE A 1 90 ? -13.149 -1.069 25.940 1.00 89.56 90 ILE A N 1
ATOM 689 C CA . ILE A 1 90 ? -13.878 0.078 25.402 1.00 89.56 90 ILE A CA 1
ATOM 690 C C . ILE A 1 90 ? -13.045 1.350 25.575 1.00 89.56 90 ILE A C 1
ATOM 692 O O . ILE A 1 90 ? -12.828 2.051 24.599 1.00 89.56 90 ILE A O 1
ATOM 696 N N . GLN A 1 91 ? -12.468 1.602 26.752 1.00 90.06 91 GLN A N 1
ATOM 697 C CA . GLN A 1 91 ? -11.629 2.783 26.986 1.00 90.06 91 GLN A CA 1
ATOM 698 C C . GLN A 1 91 ? -10.356 2.811 26.118 1.00 90.06 91 GLN A C 1
ATOM 700 O O . GLN A 1 91 ? -9.860 3.889 25.790 1.00 90.06 91 GLN A O 1
ATOM 705 N N . ALA A 1 92 ? -9.820 1.646 25.742 1.00 90.94 92 ALA A N 1
ATOM 706 C CA . ALA A 1 92 ? -8.666 1.561 24.853 1.00 90.94 92 ALA A CA 1
ATOM 707 C C . ALA A 1 92 ? -9.020 1.864 23.387 1.00 90.94 92 ALA A C 1
ATOM 709 O O . ALA A 1 92 ? -8.150 2.305 22.642 1.00 90.94 92 ALA A O 1
ATOM 710 N N . ILE A 1 93 ? -10.268 1.638 22.965 1.00 88.88 93 ILE A N 1
ATOM 711 C CA . ILE A 1 93 ? -10.702 1.808 21.568 1.00 88.88 93 ILE A CA 1
ATOM 712 C C . ILE A 1 93 ? -11.518 3.097 21.384 1.00 88.88 93 ILE A C 1
ATOM 714 O O . ILE A 1 93 ? -11.492 3.694 20.314 1.00 88.88 93 ILE A O 1
ATOM 718 N N . GLU A 1 94 ? -12.222 3.568 22.415 1.00 80.50 94 GLU A N 1
ATOM 719 C CA . GLU A 1 94 ? -13.086 4.747 22.371 1.00 80.50 94 GLU A CA 1
ATOM 720 C C . GLU A 1 94 ? -12.320 6.013 21.998 1.00 80.50 94 GLU A C 1
ATOM 722 O O . GLU A 1 94 ? -11.605 6.623 22.791 1.00 80.50 94 GLU A O 1
ATOM 727 N N . SER A 1 95 ? -12.542 6.451 20.763 1.00 77.31 95 SER A N 1
ATOM 728 C CA . SER A 1 95 ? -12.088 7.729 20.251 1.00 77.31 95 SER A CA 1
ATOM 729 C C . SER A 1 95 ? -13.281 8.554 19.784 1.00 77.31 95 SER A C 1
ATOM 731 O O . SER A 1 95 ? -14.179 8.054 19.105 1.00 77.31 95 SER A O 1
ATOM 733 N N . SER A 1 96 ? -13.251 9.861 20.045 1.00 83.06 96 SER A N 1
ATOM 734 C CA . SER A 1 96 ? -14.184 10.817 19.433 1.00 83.06 96 SER A CA 1
ATOM 735 C C . SER A 1 96 ? -14.082 10.859 17.900 1.00 83.06 96 SER A C 1
ATOM 737 O O . SER A 1 96 ? -14.955 11.415 17.240 1.00 83.06 96 SER A O 1
ATOM 739 N N . ARG A 1 97 ? -13.039 10.246 17.322 1.00 85.19 97 ARG A N 1
ATOM 740 C CA . ARG A 1 97 ? -12.725 10.271 15.889 1.00 85.19 97 ARG A CA 1
ATOM 741 C C . ARG A 1 97 ? -13.310 9.109 15.091 1.00 85.19 97 ARG A C 1
ATOM 743 O O . ARG A 1 97 ? -13.080 9.035 13.888 1.00 85.19 97 ARG A O 1
ATOM 750 N N . HIS A 1 98 ? -14.064 8.201 15.710 1.00 88.25 98 HIS A N 1
ATOM 751 C CA . HIS A 1 98 ? -14.599 7.027 15.009 1.00 88.25 98 HIS A CA 1
ATOM 752 C C . HIS A 1 98 ? -15.412 7.382 13.765 1.00 88.25 98 HIS A C 1
ATOM 754 O O . HIS A 1 98 ? -15.198 6.799 12.706 1.00 88.25 98 HIS A O 1
ATOM 760 N N . LEU A 1 99 ? -16.289 8.382 13.865 1.00 90.81 99 LEU A N 1
ATOM 761 C CA . LEU A 1 99 ? -17.092 8.823 12.727 1.00 90.81 99 LEU A CA 1
ATOM 762 C C . LEU A 1 99 ? -16.228 9.423 11.608 1.00 90.81 99 LEU A C 1
ATOM 764 O O . LEU A 1 99 ? -16.508 9.180 10.437 1.00 90.81 99 LEU A O 1
ATOM 768 N N . GLU A 1 100 ? -15.159 10.150 11.950 1.00 91.56 100 GLU A N 1
ATOM 769 C CA . GLU A 1 100 ? -14.207 10.696 10.971 1.00 91.56 100 GLU A CA 1
ATOM 770 C C . GLU A 1 100 ? -13.458 9.577 10.242 1.00 91.56 100 GLU A C 1
ATOM 772 O O . GLU A 1 100 ? -13.329 9.607 9.018 1.00 91.56 100 GLU A O 1
ATOM 777 N N . ILE A 1 101 ? -12.989 8.572 10.986 1.00 90.62 101 ILE A N 1
ATOM 778 C CA . ILE A 1 101 ? -12.292 7.406 10.436 1.00 90.62 101 ILE A CA 1
ATOM 779 C C . ILE A 1 101 ? -13.227 6.643 9.499 1.00 90.62 101 ILE A C 1
ATOM 781 O O . ILE A 1 101 ? -12.865 6.406 8.350 1.00 90.62 101 ILE A O 1
ATOM 785 N N . MET A 1 102 ? -14.449 6.333 9.945 1.00 92.31 102 MET A N 1
ATOM 786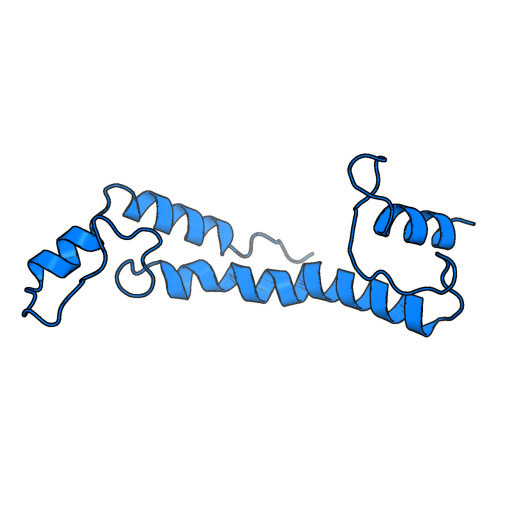 C CA . MET A 1 102 ? -15.463 5.651 9.135 1.00 92.31 102 MET A CA 1
ATOM 787 C C . MET A 1 102 ? -15.806 6.432 7.863 1.00 92.31 102 MET A C 1
ATOM 789 O O . MET A 1 102 ? -15.898 5.841 6.789 1.00 92.31 102 MET A O 1
ATOM 793 N N . ALA A 1 103 ? -15.977 7.754 7.961 1.00 93.81 103 ALA A N 1
ATOM 794 C CA . ALA A 1 103 ? -16.212 8.606 6.800 1.00 93.81 103 ALA A CA 1
ATOM 795 C C . ALA A 1 103 ? -15.016 8.581 5.835 1.00 93.81 103 ALA A C 1
ATOM 797 O O . ALA A 1 103 ? -15.208 8.458 4.629 1.00 93.81 103 ALA A O 1
ATOM 798 N N . THR A 1 104 ? -13.791 8.620 6.363 1.00 92.75 104 THR A N 1
ATOM 799 C CA . THR A 1 104 ? -12.555 8.573 5.570 1.00 92.75 104 THR A CA 1
ATOM 800 C C . THR A 1 104 ? -12.442 7.255 4.815 1.00 92.75 104 THR A C 1
ATOM 802 O O . THR A 1 104 ? -12.316 7.265 3.595 1.00 92.75 104 THR A O 1
ATOM 805 N N . VAL A 1 105 ? -12.552 6.112 5.503 1.00 92.88 105 VAL A N 1
ATOM 806 C CA . VAL A 1 105 ? -12.449 4.802 4.841 1.00 92.88 105 VAL A CA 1
ATOM 807 C C . VAL A 1 105 ? -13.609 4.550 3.885 1.00 92.88 105 VAL A C 1
ATOM 809 O O . VAL A 1 105 ? -13.417 3.853 2.893 1.00 92.88 105 VAL A O 1
ATOM 812 N N . LYS A 1 106 ? -14.784 5.154 4.118 1.00 93.31 106 LYS A N 1
ATOM 813 C CA . LYS A 1 106 ? -15.894 5.133 3.160 1.00 93.31 106 LYS A CA 1
ATOM 814 C C . LYS A 1 106 ? -15.508 5.848 1.873 1.00 93.31 106 LYS A C 1
ATOM 816 O O . LYS A 1 106 ? -15.568 5.225 0.822 1.00 93.31 106 LYS A O 1
ATOM 821 N N . ILE A 1 107 ? -15.069 7.104 1.975 1.00 93.75 107 ILE A N 1
ATOM 822 C CA . ILE A 1 107 ? -14.669 7.928 0.825 1.00 93.75 107 ILE A CA 1
ATOM 823 C C . ILE A 1 107 ? -13.529 7.257 0.057 1.00 93.75 107 ILE A C 1
ATOM 825 O O . ILE A 1 107 ? -13.589 7.155 -1.163 1.00 93.75 107 ILE A O 1
ATOM 829 N N . LEU A 1 108 ? -12.508 6.755 0.758 1.00 92.69 108 LEU A N 1
ATOM 830 C CA . LEU A 1 108 ? -11.388 6.067 0.116 1.00 92.69 108 LEU A CA 1
ATOM 831 C C . LEU A 1 108 ? -11.841 4.781 -0.580 1.00 92.69 108 LEU A C 1
ATOM 833 O O . LEU A 1 108 ? -11.378 4.496 -1.677 1.00 92.69 108 LEU A O 1
ATOM 837 N N . SER A 1 109 ? -12.787 4.036 -0.004 1.00 93.12 109 SER A N 1
ATOM 838 C CA . SER A 1 109 ? -13.287 2.786 -0.594 1.00 93.12 109 SER A CA 1
ATOM 839 C C . SER A 1 109 ? -14.271 2.987 -1.748 1.00 93.12 109 SER A C 1
ATOM 841 O O . SER A 1 109 ? -14.628 2.008 -2.413 1.00 93.12 109 SER A O 1
ATOM 843 N N . GLU A 1 110 ? -14.740 4.213 -1.993 1.00 89.62 110 GLU A N 1
ATOM 844 C CA . GLU A 1 110 ? -15.652 4.487 -3.096 1.00 89.62 110 GLU A CA 1
ATOM 845 C C . GLU A 1 110 ? -14.990 4.160 -4.435 1.00 89.62 110 GLU A C 1
ATOM 847 O O . GLU A 1 110 ? -13.863 4.546 -4.745 1.00 89.62 110 GLU A O 1
ATOM 852 N N . ARG A 1 111 ? -15.734 3.447 -5.278 1.00 79.06 111 ARG A N 1
ATOM 853 C CA . ARG A 1 111 ? -15.344 3.175 -6.661 1.00 79.06 111 ARG A CA 1
ATOM 854 C C . ARG A 1 111 ? -15.824 4.331 -7.528 1.00 79.06 111 ARG A C 1
ATOM 856 O O . ARG A 1 111 ? -16.697 4.165 -8.372 1.00 79.06 111 ARG A O 1
ATOM 863 N N . SER A 1 112 ? -15.301 5.525 -7.272 1.00 63.34 112 SER A N 1
ATOM 864 C CA . SER A 1 112 ? -15.603 6.742 -8.028 1.00 63.34 112 SER A CA 1
ATOM 865 C C . SER A 1 112 ? -14.798 6.785 -9.329 1.00 63.34 112 SER A C 1
ATOM 867 O O . SER A 1 112 ? -14.074 7.726 -9.630 1.00 63.34 112 SER A O 1
ATOM 869 N N . THR A 1 113 ? -14.948 5.745 -10.143 1.00 57.00 113 THR A N 1
ATOM 870 C CA . THR A 1 113 ? -14.623 5.808 -11.562 1.00 57.00 113 THR A CA 1
ATOM 871 C C . THR A 1 113 ? -15.912 5.539 -12.317 1.00 57.00 113 THR A C 1
ATOM 873 O O . THR A 1 113 ? -16.449 4.433 -12.290 1.00 57.00 113 THR A O 1
ATOM 876 N N . MET A 1 114 ? -16.440 6.567 -12.988 1.00 50.84 114 MET A N 1
ATOM 877 C CA . MET A 1 114 ? -17.320 6.303 -14.119 1.00 50.84 114 MET A CA 1
ATOM 878 C C . MET A 1 114 ? -16.509 5.426 -15.068 1.00 50.84 114 MET A C 1
ATOM 880 O O . MET A 1 114 ? -15.471 5.858 -15.569 1.00 50.84 114 MET A O 1
ATOM 884 N N . ALA A 1 115 ? -16.924 4.172 -15.223 1.00 45.78 115 ALA A N 1
ATOM 885 C CA . ALA A 1 115 ? -16.439 3.342 -16.305 1.00 45.78 115 ALA A CA 1
ATOM 886 C C . ALA A 1 115 ? -16.759 4.096 -17.604 1.00 45.78 115 ALA A C 1
ATOM 888 O O . ALA A 1 115 ? -17.931 4.360 -17.878 1.00 45.78 115 ALA A O 1
ATOM 889 N N . LEU A 1 116 ? -15.718 4.538 -18.313 1.00 39.47 116 LEU A N 1
ATOM 890 C CA . LEU A 1 116 ? -15.832 4.934 -19.715 1.00 39.47 116 LEU A CA 1
ATOM 891 C C . LEU A 1 116 ? -16.222 3.712 -20.549 1.00 39.47 116 LEU A C 1
ATOM 893 O O . LEU A 1 116 ? -15.676 2.621 -20.262 1.00 39.47 116 LEU A O 1
#

Organism: Dreissena polymorpha (NCBI:txid45954)

Nearest PDB structures (foldseek):
  6n2w-assembly1_A  TM=7.823E-01  e=3.142E-03  Homo sapiens
  6n2w-assembly2_B  TM=7.794E-01  e=5.279E-03  Homo sapiens

Mean predicted aligned error: 5.88 Å